Protein AF-A0A525CLW1-F1 (afdb_monomer)

Radius of gyration: 22.41 Å; Cα contacts (8 Å, |Δi|>4): 75; chains: 1; bounding box: 40×41×64 Å

Foldseek 3Di:
DVVVVVVVVVVVVVVPPPPPDPPVDDPPPPDPPPPDPPPDPFQPQLVVLQVVLVVCVVVLNLVSSLVSLVRSLVRGPDPVSVVVSVVSNVVSVVSVVVVD

Nearest PDB structures (foldseek):
  2vkj-assembly1_A  TM=9.587E-01  e=9.718E-02  Thermotoga maritima
  4ywf-assembly1_A  TM=8.964E-01  e=3.025E+00  Micromonospora maris
  7tut-assembly1_5  TM=6.851E-01  e=1.362E+00  Canis lupus
  3fp4-assembly1_A  TM=8.434E-01  e=4.943E+00  Saccharomyces cerevisiae
  5t0i-assembly1_V  TM=5.798E-01  e=3.216E+00  Homo sapiens

Solvent-accessible surface area (backbone atoms only — not comparable to full-atom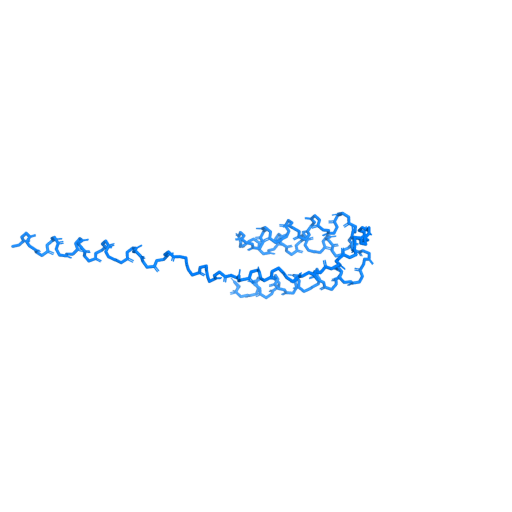 values): 5852 Å² total; per-residue (Å²): 126,70,70,66,55,57,52,53,53,55,54,57,59,62,67,70,68,78,76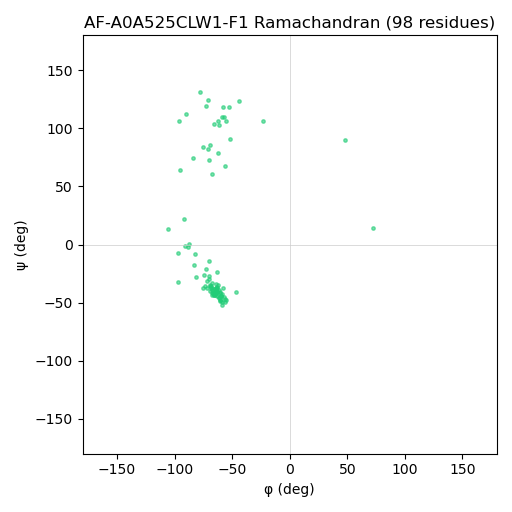,78,67,92,69,76,75,77,79,79,74,85,69,89,68,90,66,72,83,66,77,77,72,65,44,64,63,18,55,51,22,45,55,52,13,52,54,28,46,77,68,71,37,33,71,62,14,30,51,26,19,51,55,10,36,75,51,35,77,38,70,66,56,32,53,53,29,51,52,52,33,53,54,25,53,53,55,53,58,76,73,108

pLDDT: mean 77.62, std 20.99, range [40.72, 98.5]

Structure (mmCIF, N/CA/C/O backbone):
data_AF-A0A525CLW1-F1
#
_entry.id   AF-A0A525CLW1-F1
#
loop_
_atom_site.group_PDB
_atom_site.id
_atom_site.type_symbol
_atom_site.label_atom_id
_atom_site.label_alt_id
_atom_site.label_comp_id
_atom_site.label_asym_id
_atom_site.label_entity_id
_atom_site.label_seq_id
_atom_site.pdbx_PDB_ins_code
_atom_site.Cartn_x
_atom_site.Cartn_y
_atom_site.Cartn_z
_atom_site.occupancy
_atom_site.B_iso_or_equiv
_atom_site.auth_seq_id
_atom_site.auth_comp_id
_atom_site.auth_asym_id
_atom_site.auth_atom_id
_atom_site.pdbx_PDB_model_num
ATOM 1 N N . MET A 1 1 ? -20.708 31.327 44.377 1.00 54.00 1 MET A N 1
ATOM 2 C CA . MET A 1 1 ? -21.119 30.188 43.518 1.00 54.00 1 MET A CA 1
ATOM 3 C C . MET A 1 1 ? -21.006 30.453 42.010 1.00 54.00 1 MET A C 1
ATOM 5 O O . MET A 1 1 ? -20.913 29.490 41.269 1.00 54.00 1 MET A O 1
ATOM 9 N N . LYS A 1 2 ? -20.972 31.709 41.526 1.00 52.50 2 LYS A N 1
ATOM 10 C CA . LYS A 1 2 ? -20.829 32.026 40.084 1.00 52.50 2 LYS A CA 1
ATOM 11 C C . LYS A 1 2 ? -19.373 31.960 39.578 1.00 52.50 2 LYS A C 1
ATOM 13 O O . LYS A 1 2 ? -19.136 31.615 38.427 1.00 52.50 2 LYS A O 1
ATOM 18 N N . SER A 1 3 ? -18.401 32.213 40.459 1.00 55.00 3 SER A N 1
ATOM 19 C CA . SER A 1 3 ? -16.971 32.260 40.114 1.00 55.00 3 SER A CA 1
ATOM 20 C C . SER A 1 3 ? -16.362 30.894 39.763 1.00 55.00 3 SER A C 1
ATOM 22 O O . SER A 1 3 ? -15.464 30.848 38.931 1.00 55.00 3 SER A O 1
ATOM 24 N N . SER A 1 4 ? -16.875 29.790 40.328 1.00 56.25 4 SER A N 1
ATOM 25 C CA . SER A 1 4 ? -16.411 28.421 40.019 1.00 56.25 4 SER A CA 1
ATOM 26 C C . SER A 1 4 ? -16.885 27.910 38.655 1.00 56.25 4 SER A C 1
ATOM 28 O O . SER A 1 4 ? -16.230 27.068 38.049 1.00 56.25 4 SER A O 1
ATOM 30 N N . LEU A 1 5 ? -18.011 28.426 38.150 1.00 57.72 5 LEU A N 1
ATOM 31 C CA . LEU A 1 5 ? -18.559 28.016 36.854 1.00 57.72 5 LEU A CA 1
ATOM 32 C C . LEU A 1 5 ? -17.750 28.622 35.694 1.00 57.72 5 LEU A C 1
ATOM 34 O O . LEU A 1 5 ? -17.480 27.952 34.703 1.00 57.72 5 LEU A O 1
ATOM 38 N N . LEU A 1 6 ? -17.292 29.868 35.859 1.00 57.50 6 LEU A N 1
ATOM 39 C CA . LEU A 1 6 ? -16.428 30.555 34.893 1.00 57.50 6 LEU A CA 1
ATOM 40 C C . LEU A 1 6 ? -15.032 29.924 34.801 1.00 57.50 6 LEU A C 1
ATOM 42 O O . LEU A 1 6 ? -14.454 29.878 33.719 1.00 57.50 6 LEU A O 1
ATOM 46 N N . THR A 1 7 ? -14.506 29.393 35.910 1.00 61.03 7 THR A N 1
ATOM 47 C CA . THR A 1 7 ? -13.195 28.721 35.926 1.00 61.03 7 THR A CA 1
ATOM 48 C C . THR A 1 7 ? -13.239 27.368 35.219 1.00 61.03 7 THR A C 1
ATOM 50 O O . THR A 1 7 ? -12.307 27.036 34.494 1.00 61.03 7 THR A O 1
ATOM 53 N N . LEU A 1 8 ? -14.334 26.615 35.364 1.00 58.91 8 LEU A N 1
ATOM 54 C CA . LEU A 1 8 ? -14.519 25.336 34.671 1.00 58.91 8 LEU A CA 1
ATOM 55 C C . LEU A 1 8 ? -14.669 25.507 33.151 1.00 58.91 8 LEU A C 1
ATOM 57 O O . LEU A 1 8 ? -14.095 24.732 32.391 1.00 58.91 8 LEU A O 1
ATOM 61 N N . ILE A 1 9 ? -15.373 26.551 32.700 1.00 63.91 9 ILE A N 1
ATOM 62 C CA . ILE A 1 9 ? -15.522 26.855 31.266 1.00 63.91 9 ILE A CA 1
ATOM 63 C C . ILE A 1 9 ? -14.188 27.322 30.663 1.00 63.91 9 ILE A C 1
ATOM 65 O O . ILE A 1 9 ? -13.827 26.894 29.567 1.00 63.91 9 ILE A O 1
ATOM 69 N N . ALA A 1 10 ? -13.417 28.139 31.389 1.00 60.50 10 ALA A N 1
ATOM 70 C CA . ALA A 1 10 ? -12.089 28.566 30.948 1.00 60.50 10 ALA A CA 1
ATOM 71 C C . ALA A 1 10 ? -11.102 27.387 30.831 1.00 60.50 10 ALA A C 1
ATOM 73 O O . ALA A 1 10 ? -10.318 27.332 29.885 1.00 60.50 10 ALA A O 1
ATOM 74 N N . LEU A 1 11 ? -11.174 26.415 31.749 1.00 59.81 11 LEU A N 1
ATOM 75 C CA . LEU A 1 11 ? -10.329 25.218 31.713 1.00 59.81 11 LEU A CA 1
ATOM 76 C C . LEU A 1 11 ? -10.696 24.284 30.544 1.00 59.81 11 LEU A C 1
ATOM 78 O O . LEU A 1 11 ? -9.809 23.7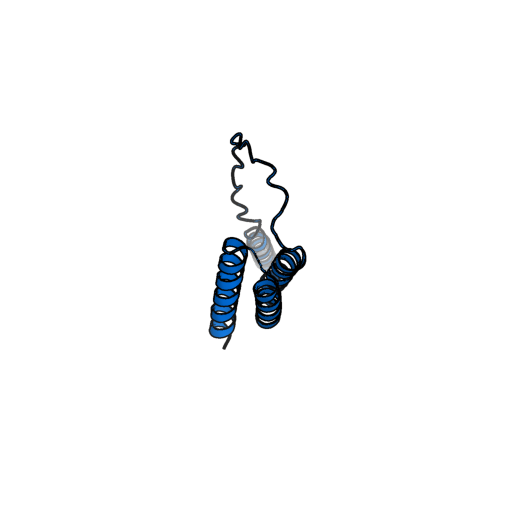07 29.920 1.00 59.81 11 LEU A O 1
ATOM 82 N N . ALA A 1 12 ? -11.986 24.184 30.202 1.00 60.22 12 ALA A N 1
ATOM 83 C CA . ALA A 1 12 ? -12.457 23.386 29.070 1.00 60.22 12 ALA A CA 1
ATOM 84 C C . ALA A 1 12 ? -12.039 23.970 27.706 1.00 60.22 12 ALA A C 1
ATOM 86 O O . ALA A 1 12 ? -11.703 23.209 26.801 1.00 60.22 12 ALA A O 1
ATOM 87 N N . LEU A 1 13 ? -11.991 25.302 27.560 1.00 58.31 13 LEU A N 1
ATOM 88 C CA . LEU A 1 13 ? -11.519 25.948 26.325 1.00 58.31 13 LEU A CA 1
ATOM 89 C C . LEU A 1 13 ? -10.000 25.824 26.113 1.00 58.31 13 LEU A C 1
ATOM 91 O O . LEU A 1 13 ? -9.553 25.734 24.968 1.00 58.31 13 LEU A O 1
ATOM 95 N N . LEU A 1 14 ? -9.199 25.786 27.185 1.00 58.00 14 LEU A N 1
ATOM 96 C CA . LEU A 1 14 ? -7.747 25.603 27.062 1.00 58.00 14 LEU A CA 1
ATOM 97 C C . LEU A 1 14 ? -7.363 24.186 26.599 1.00 58.00 14 LEU A C 1
ATOM 99 O O . LEU A 1 14 ? -6.337 24.020 25.942 1.00 58.00 14 LEU A O 1
ATOM 103 N N . ALA A 1 15 ? -8.187 23.173 26.885 1.00 57.84 15 ALA A N 1
ATOM 104 C CA . ALA A 1 15 ? -7.906 21.785 26.511 1.00 57.84 15 ALA A CA 1
ATOM 105 C C . ALA A 1 15 ? -8.067 21.504 25.000 1.00 57.84 15 ALA A C 1
ATOM 107 O O . ALA A 1 15 ? -7.474 20.560 24.483 1.00 57.84 15 ALA A O 1
ATOM 108 N N . SER A 1 16 ? -8.819 22.332 24.266 1.00 57.38 16 SER A N 1
ATOM 109 C CA . SER A 1 16 ? -9.058 22.155 22.823 1.00 57.38 16 SER A CA 1
ATOM 110 C C . SER A 1 16 ? -7.948 22.682 21.900 1.00 57.38 16 SER A C 1
ATOM 112 O O . SER A 1 16 ? -7.983 22.410 20.702 1.00 57.38 16 SER A O 1
ATOM 114 N N . ALA A 1 17 ? -6.946 23.404 22.414 1.00 58.16 17 ALA A N 1
ATOM 115 C CA . ALA A 1 17 ? -5.903 24.027 21.586 1.00 58.16 17 ALA A CA 1
ATOM 116 C C . ALA A 1 17 ? -4.679 23.124 21.299 1.00 58.16 17 ALA A C 1
ATOM 118 O O . ALA A 1 17 ? -3.776 23.528 20.572 1.00 58.16 17 ALA A O 1
ATOM 119 N N . GLY A 1 18 ? -4.635 21.903 21.846 1.00 54.53 18 GLY A N 1
ATOM 120 C CA . GLY A 1 18 ? -3.454 21.027 21.793 1.00 54.53 18 GLY A CA 1
ATOM 121 C C . GLY A 1 18 ? -3.360 20.046 20.617 1.00 54.53 18 GLY A C 1
ATOM 122 O O . GLY A 1 18 ? -2.384 19.310 20.541 1.00 54.53 18 GLY A O 1
ATOM 123 N N . LEU A 1 19 ? -4.341 19.997 19.708 1.00 56.31 19 LEU A N 1
ATOM 124 C CA . LEU A 1 19 ? -4.349 19.054 18.570 1.00 56.31 19 LEU A CA 1
ATOM 125 C C . LEU A 1 19 ? -4.039 19.716 17.216 1.00 56.31 19 LEU A C 1
ATOM 127 O O . LEU A 1 19 ? -4.213 19.096 16.166 1.00 56.31 19 LEU A O 1
ATOM 131 N N . ALA A 1 20 ? -3.543 20.957 17.220 1.00 55.41 20 ALA A N 1
ATOM 132 C CA . ALA A 1 20 ? -3.010 21.599 16.025 1.00 55.41 20 ALA A CA 1
ATOM 133 C C . ALA A 1 20 ? -1.688 20.928 15.606 1.00 55.41 20 ALA A C 1
ATOM 135 O O . ALA A 1 20 ? -0.604 21.354 15.979 1.00 55.41 20 ALA A O 1
ATOM 136 N N . GLY A 1 21 ? -1.818 19.846 14.838 1.00 49.25 21 GLY A N 1
ATOM 137 C CA . GLY A 1 21 ? -0.889 19.418 13.798 1.00 49.25 21 GLY A CA 1
ATOM 138 C C . GLY A 1 21 ? 0.594 19.397 14.158 1.00 49.25 21 GLY A C 1
ATOM 139 O O . GLY A 1 21 ? 1.334 20.305 13.788 1.00 49.25 21 GLY A O 1
ATOM 140 N N . CYS A 1 22 ? 1.065 18.259 14.672 1.00 55.06 22 CYS A N 1
ATOM 141 C CA . CYS A 1 22 ? 2.444 17.808 14.472 1.00 55.06 22 CYS A CA 1
ATOM 142 C C . CYS A 1 22 ? 2.679 17.451 12.990 1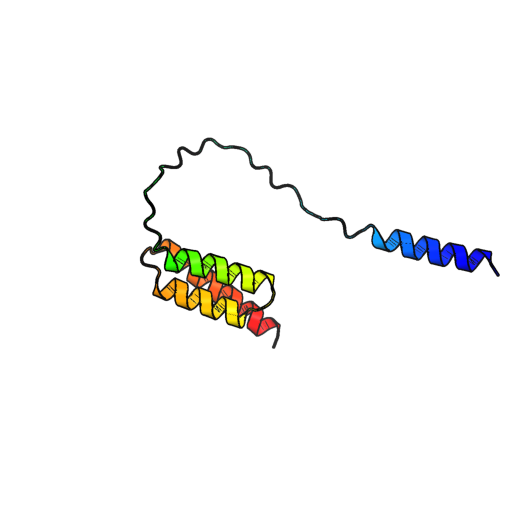.00 55.06 22 CYS A C 1
ATOM 144 O O . CYS A 1 22 ? 3.004 16.318 12.649 1.00 55.06 22 CYS A O 1
ATOM 146 N N . SER A 1 23 ? 2.506 18.420 12.091 1.00 56.19 23 SER A N 1
ATOM 147 C CA . SER A 1 23 ? 3.078 18.366 10.748 1.00 56.19 23 SER A CA 1
ATOM 148 C C . SER A 1 23 ? 4.503 18.877 10.896 1.00 56.19 23 SER A C 1
ATOM 150 O O . SER A 1 23 ? 4.795 20.032 10.592 1.00 56.19 23 SER A O 1
ATOM 152 N N . ALA A 1 24 ? 5.376 18.048 11.473 1.00 52.19 24 ALA A N 1
ATOM 153 C CA . ALA A 1 24 ? 6.808 18.283 11.412 1.00 52.19 24 ALA A CA 1
ATOM 154 C C . ALA A 1 24 ? 7.163 18.395 9.925 1.00 52.19 24 ALA A C 1
ATOM 156 O O . ALA A 1 24 ? 7.076 17.421 9.177 1.00 52.19 24 ALA A O 1
ATOM 157 N N . GLY A 1 25 ? 7.429 19.628 9.496 1.00 50.22 25 GLY A N 1
ATOM 158 C CA . GLY A 1 25 ? 7.716 19.973 8.118 1.00 50.22 25 GLY A CA 1
ATOM 159 C C . GLY A 1 25 ? 8.907 19.165 7.635 1.00 50.22 25 GLY A C 1
ATOM 160 O O . GLY A 1 25 ? 10.038 19.395 8.057 1.00 50.22 25 GLY A O 1
ATOM 161 N N . VAL A 1 26 ? 8.639 18.214 6.747 1.00 49.53 26 VAL A N 1
ATOM 162 C CA . VAL A 1 26 ? 9.661 17.583 5.921 1.00 49.53 26 VAL A CA 1
ATOM 163 C C . VAL A 1 26 ? 10.312 18.702 5.113 1.00 49.53 26 VAL A C 1
ATOM 165 O O . VAL A 1 26 ? 9.683 19.303 4.242 1.00 49.53 26 VAL A O 1
ATOM 168 N N . GLN A 1 27 ? 11.566 19.015 5.435 1.00 47.47 27 GLN A N 1
ATOM 169 C CA . GLN A 1 27 ? 12.425 19.813 4.572 1.00 47.47 27 GLN A CA 1
ATOM 170 C C . GLN A 1 27 ? 12.588 19.056 3.254 1.00 47.47 27 GLN A C 1
ATOM 172 O O . GLN A 1 27 ? 13.358 18.103 3.165 1.00 47.47 27 GLN A O 1
ATOM 177 N N . TYR A 1 28 ? 11.874 19.494 2.220 1.00 48.97 28 TYR A N 1
ATOM 178 C CA . TYR A 1 28 ? 12.250 19.205 0.843 1.00 48.97 28 TYR A CA 1
ATOM 179 C C . TYR A 1 28 ? 13.497 20.034 0.538 1.00 48.97 28 TYR A C 1
ATOM 181 O O . TYR A 1 28 ? 13.426 21.137 -0.001 1.00 48.97 28 TYR A O 1
ATOM 189 N N . THR A 1 29 ? 14.662 19.528 0.940 1.00 49.12 29 THR A N 1
ATOM 190 C CA . THR A 1 29 ? 15.913 19.947 0.322 1.00 49.12 29 THR A CA 1
ATOM 191 C C . THR A 1 29 ? 15.818 19.536 -1.142 1.00 49.12 29 THR A C 1
ATOM 193 O O . THR A 1 29 ? 15.847 18.354 -1.477 1.00 49.12 29 THR A O 1
ATOM 196 N N . GLY A 1 30 ? 15.621 20.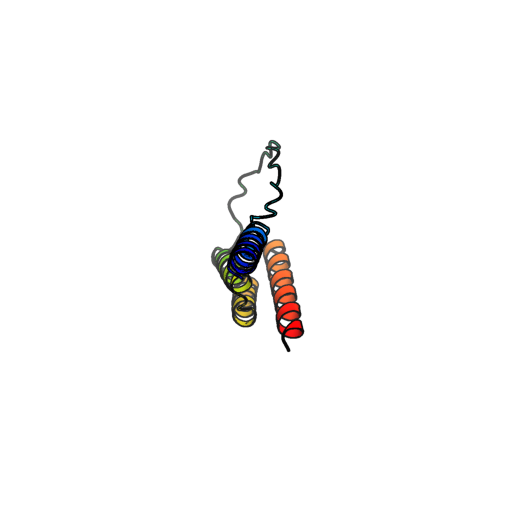532 -2.009 1.00 47.44 30 GLY A N 1
ATOM 197 C CA . GLY A 1 30 ? 15.718 20.405 -3.457 1.00 47.44 30 GLY A CA 1
ATOM 198 C C . GLY A 1 30 ? 17.139 20.007 -3.834 1.00 47.44 30 GLY A C 1
ATOM 199 O O . GLY A 1 30 ? 17.955 20.844 -4.204 1.00 47.44 30 GLY A O 1
ATOM 200 N N . GLY A 1 31 ? 17.444 18.723 -3.666 1.00 40.72 31 GLY A N 1
ATOM 201 C CA . GLY A 1 31 ? 18.583 18.073 -4.274 1.00 40.72 31 GLY A CA 1
ATOM 202 C C . GLY A 1 31 ? 18.268 17.911 -5.746 1.00 40.72 31 GLY A C 1
ATOM 203 O O . GLY A 1 31 ? 17.275 17.280 -6.102 1.00 40.72 31 GLY A O 1
ATOM 204 N N . ASN A 1 32 ? 19.104 18.530 -6.566 1.00 50.72 32 ASN A N 1
ATOM 205 C CA . ASN A 1 32 ? 19.163 18.390 -8.007 1.00 50.72 32 ASN A CA 1
ATOM 206 C C . ASN A 1 32 ? 19.260 16.892 -8.350 1.00 50.72 32 ASN A C 1
ATOM 208 O O . ASN A 1 32 ? 20.341 16.309 -8.324 1.00 50.72 32 ASN A O 1
ATOM 212 N N . GLN A 1 33 ? 18.117 16.242 -8.550 1.00 48.19 33 GLN A N 1
ATOM 213 C CA . GLN A 1 33 ? 18.060 14.925 -9.149 1.00 48.19 33 GLN A CA 1
ATOM 214 C C . GLN A 1 33 ? 17.775 15.182 -10.613 1.00 48.19 33 GLN A C 1
ATOM 216 O O . GLN A 1 33 ? 16.654 15.535 -10.981 1.00 48.19 33 GLN A O 1
ATOM 221 N N . ASP A 1 34 ? 18.812 14.999 -11.423 1.00 45.97 34 ASP A N 1
ATOM 222 C CA . ASP A 1 34 ? 18.708 14.591 -12.816 1.00 45.97 34 ASP A CA 1
ATOM 223 C C . ASP A 1 34 ? 17.922 13.270 -12.865 1.00 45.97 34 ASP A C 1
ATOM 225 O O . ASP A 1 34 ? 18.458 12.189 -13.101 1.00 45.97 34 ASP A O 1
ATOM 229 N N . ALA A 1 35 ? 16.633 13.340 -12.532 1.00 51.97 35 ALA A N 1
ATOM 230 C CA . ALA A 1 35 ? 15.695 12.251 -12.633 1.00 51.97 35 ALA A CA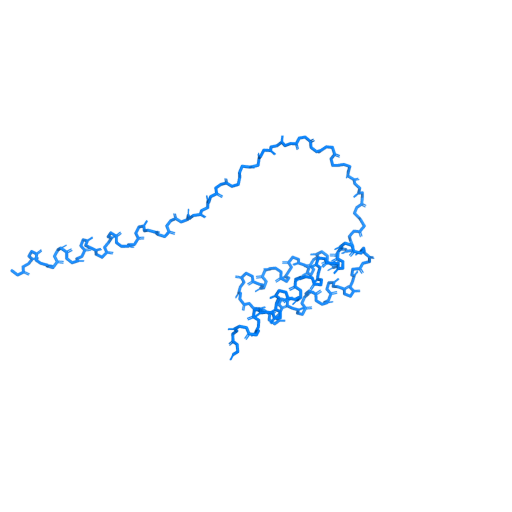 1
ATOM 231 C C . ALA A 1 35 ? 15.387 12.147 -14.117 1.00 51.97 35 ALA A C 1
ATOM 233 O O . ALA A 1 35 ? 14.453 12.765 -14.628 1.00 51.97 35 ALA A O 1
ATOM 234 N N . GLU A 1 36 ? 16.273 11.424 -14.798 1.00 47.34 36 GLU A N 1
ATOM 235 C CA . GLU A 1 36 ? 16.010 10.711 -16.030 1.00 47.34 36 GLU A CA 1
ATOM 236 C C . GLU A 1 36 ? 14.510 10.434 -16.109 1.00 47.34 36 GLU A C 1
ATOM 238 O O . GLU A 1 36 ? 13.959 9.641 -15.338 1.00 47.34 36 GLU A O 1
ATOM 243 N N . ILE A 1 37 ? 13.829 11.175 -16.986 1.00 52.00 37 ILE A N 1
ATOM 244 C CA . ILE A 1 37 ? 12.428 10.954 -17.324 1.00 52.00 37 ILE A CA 1
ATOM 245 C C . ILE A 1 37 ? 12.420 9.647 -18.122 1.00 52.00 37 ILE A C 1
ATOM 247 O O . ILE A 1 37 ? 12.303 9.629 -19.345 1.00 52.00 37 ILE A O 1
ATOM 251 N N . ALA A 1 38 ? 12.638 8.538 -17.420 1.00 49.19 38 ALA A N 1
ATOM 252 C CA . ALA A 1 38 ? 12.478 7.197 -17.921 1.00 49.19 38 ALA A CA 1
ATOM 253 C C . ALA A 1 38 ? 10.984 7.044 -18.201 1.00 49.19 38 ALA A C 1
ATOM 255 O O . ALA A 1 38 ? 10.168 6.964 -17.277 1.00 49.19 38 ALA A O 1
ATOM 256 N N . GLY A 1 39 ? 10.619 7.098 -19.484 1.00 48.47 39 GLY A N 1
ATOM 257 C CA . GLY A 1 39 ? 9.252 6.890 -19.951 1.00 48.47 39 GLY A CA 1
ATOM 258 C C . GLY A 1 39 ? 8.632 5.690 -19.233 1.00 48.47 39 GLY A C 1
ATOM 259 O O . GLY A 1 39 ? 9.214 4.609 -19.205 1.00 48.47 39 GLY A O 1
ATOM 260 N N . ALA A 1 40 ? 7.500 5.920 -18.569 1.00 49.78 40 ALA A N 1
ATOM 261 C CA . ALA A 1 40 ? 6.964 5.046 -17.533 1.00 49.78 40 ALA A CA 1
ATOM 262 C C . ALA A 1 40 ? 6.831 3.570 -17.976 1.00 49.78 40 ALA A C 1
ATOM 264 O O . ALA A 1 40 ? 5.996 3.273 -18.829 1.00 49.78 40 ALA A O 1
ATOM 265 N N . PRO A 1 41 ? 7.527 2.613 -17.327 1.00 55.38 41 PRO A N 1
ATOM 266 C CA . PRO A 1 41 ? 7.208 1.191 -17.422 1.00 55.38 41 PRO A CA 1
ATOM 267 C C . PRO A 1 41 ? 6.244 0.771 -16.297 1.00 55.38 41 PRO A C 1
ATOM 269 O O . PRO A 1 41 ? 6.199 -0.394 -15.896 1.00 55.38 41 PRO A O 1
ATOM 272 N N . TYR A 1 42 ? 5.505 1.721 -15.718 1.00 56.38 42 TYR A N 1
ATOM 273 C CA . TYR A 1 42 ? 4.461 1.417 -14.750 1.00 56.38 42 TYR A CA 1
ATOM 274 C C . TYR A 1 42 ? 3.160 1.225 -15.513 1.00 56.38 42 TYR A C 1
ATOM 276 O O . TYR A 1 42 ? 2.623 2.169 -16.086 1.00 56.38 42 TYR A O 1
ATOM 284 N N . HIS A 1 43 ? 2.658 -0.009 -15.527 1.00 73.56 43 HIS A N 1
ATOM 285 C CA . HIS A 1 43 ? 1.347 -0.291 -16.092 1.00 73.56 43 HIS A CA 1
ATOM 286 C C . HIS A 1 43 ? 0.312 0.564 -15.348 1.00 73.56 43 HIS A C 1
ATOM 288 O O . HIS A 1 43 ? 0.167 0.434 -14.131 1.00 73.56 43 HIS A O 1
ATOM 294 N N . GLU A 1 44 ? -0.372 1.453 -16.071 1.00 83.50 44 GLU A N 1
ATOM 295 C CA . GLU A 1 44 ? -1.303 2.453 -15.525 1.00 83.50 44 GLU A CA 1
ATOM 296 C C . GLU A 1 44 ? -2.275 1.861 -14.493 1.00 83.50 44 GLU A C 1
ATOM 298 O O . GLU A 1 44 ? -2.476 2.426 -13.417 1.00 83.50 44 GLU A O 1
ATOM 303 N N . HIS A 1 45 ? -2.782 0.654 -14.758 1.00 88.94 45 HIS A N 1
ATOM 304 C CA . HIS A 1 45 ? -3.671 -0.068 -13.852 1.00 88.94 45 HIS A CA 1
ATOM 305 C C . HIS A 1 45 ? -3.036 -0.404 -12.497 1.00 88.94 45 HIS A C 1
ATOM 307 O O . HIS A 1 45 ? -3.710 -0.300 -11.472 1.00 88.94 45 HIS A O 1
ATOM 313 N N . ALA A 1 46 ? -1.756 -0.782 -12.453 1.00 93.50 46 ALA A N 1
ATOM 314 C CA . ALA A 1 46 ? -1.064 -1.069 -11.198 1.00 93.50 46 ALA A CA 1
ATOM 315 C C . ALA A 1 46 ? -0.925 0.202 -10.350 1.00 93.50 46 ALA A C 1
ATOM 317 O O . ALA A 1 46 ? -1.231 0.193 -9.157 1.00 93.50 46 ALA A O 1
ATOM 318 N N . MET A 1 47 ? -0.554 1.317 -10.984 1.00 94.06 47 MET A N 1
ATOM 319 C CA . MET A 1 47 ? -0.413 2.603 -10.301 1.00 94.06 47 MET A CA 1
ATOM 320 C C . MET A 1 47 ? -1.765 3.143 -9.812 1.00 94.06 47 MET A C 1
ATOM 322 O O . MET A 1 47 ? -1.887 3.592 -8.673 1.00 94.06 47 MET A O 1
ATOM 326 N N . GLN A 1 48 ? -2.808 3.054 -10.639 1.00 95.50 48 GLN A N 1
ATOM 327 C CA . GLN A 1 48 ? -4.157 3.477 -10.266 1.00 95.50 48 GLN A CA 1
ATOM 328 C C . GLN A 1 48 ? -4.678 2.694 -9.055 1.00 95.50 48 GLN A C 1
ATOM 330 O O . GLN A 1 48 ? -5.230 3.282 -8.122 1.00 95.50 48 GLN A O 1
ATOM 335 N N . ASN A 1 49 ? -4.478 1.374 -9.044 1.00 97.00 49 ASN A N 1
ATOM 336 C CA . ASN A 1 49 ? -4.894 0.529 -7.930 1.00 97.00 49 ASN A CA 1
ATOM 337 C C . ASN A 1 49 ? -4.059 0.772 -6.666 1.00 97.00 49 ASN A C 1
ATOM 339 O O . ASN A 1 49 ? -4.626 0.774 -5.575 1.00 97.00 49 ASN A O 1
ATOM 343 N N . LEU A 1 50 ? -2.759 1.065 -6.792 1.00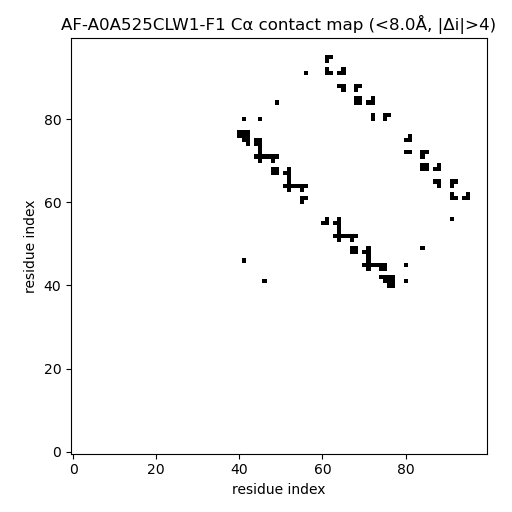 97.12 50 LEU A N 1
ATOM 344 C CA . LEU A 1 50 ? -1.925 1.495 -5.666 1.00 97.12 50 LEU A CA 1
ATOM 345 C C . LEU A 1 50 ? -2.477 2.780 -5.026 1.00 97.12 50 LEU A C 1
ATOM 347 O O . LEU A 1 50 ? -2.669 2.853 -3.812 1.00 97.12 50 LEU A O 1
ATOM 351 N N . LEU A 1 51 ? -2.781 3.792 -5.841 1.00 97.44 51 LEU A N 1
ATOM 352 C CA . LEU A 1 51 ? -3.330 5.059 -5.355 1.00 97.44 51 LEU A CA 1
ATOM 353 C C . LEU A 1 51 ? -4.695 4.871 -4.688 1.00 97.44 51 LEU A C 1
ATOM 355 O O . LEU A 1 51 ? -4.946 5.428 -3.617 1.00 97.44 51 LEU A O 1
ATOM 359 N N . LEU A 1 52 ? -5.579 4.082 -5.300 1.00 98.06 52 LEU A N 1
ATOM 360 C CA . LEU A 1 52 ? -6.904 3.825 -4.747 1.00 98.06 52 LEU A CA 1
ATOM 361 C C . LEU A 1 52 ? -6.832 3.013 -3.446 1.00 98.06 52 LEU A C 1
ATOM 363 O O . LEU A 1 52 ? -7.514 3.357 -2.481 1.00 98.06 52 LEU A O 1
ATOM 367 N N . GLY A 1 53 ? -5.967 1.998 -3.384 1.00 98.19 53 GLY A N 1
ATOM 368 C CA . GLY A 1 53 ? -5.737 1.213 -2.173 1.00 98.19 53 GLY A CA 1
ATOM 369 C C . GLY A 1 53 ? -5.235 2.076 -1.013 1.00 98.19 53 GLY A C 1
ATOM 370 O O . GLY A 1 53 ? -5.793 2.015 0.080 1.00 98.19 53 GLY A O 1
ATOM 371 N N . ARG A 1 54 ? -4.283 2.988 -1.260 1.00 98.19 54 ARG A N 1
ATOM 372 C CA . ARG A 1 54 ? -3.800 3.942 -0.241 1.00 98.19 54 ARG A CA 1
ATOM 373 C C . ARG A 1 54 ? -4.891 4.890 0.260 1.00 98.19 54 ARG A C 1
ATOM 375 O O . ARG A 1 54 ? -4.922 5.220 1.443 1.00 98.19 54 ARG A O 1
ATOM 382 N N . ARG A 1 55 ? -5.830 5.299 -0.601 1.00 98.50 55 ARG A N 1
ATOM 383 C CA . ARG A 1 55 ? -7.002 6.082 -0.167 1.00 98.50 55 ARG A CA 1
ATOM 384 C C . ARG A 1 55 ? -7.913 5.271 0.751 1.00 98.50 55 ARG A C 1
ATOM 386 O O . ARG A 1 55 ? -8.379 5.807 1.750 1.00 98.50 55 ARG A O 1
ATOM 393 N N . TYR A 1 56 ? -8.148 3.994 0.451 1.00 98.44 56 TYR A N 1
ATOM 394 C CA . TYR A 1 56 ? -8.923 3.124 1.339 1.00 98.44 56 TYR A CA 1
ATOM 395 C C . TYR A 1 56 ? -8.203 2.843 2.663 1.00 98.44 56 TYR A C 1
ATOM 397 O O . TYR A 1 56 ? -8.860 2.871 3.702 1.00 98.44 56 TYR A O 1
ATOM 405 N N . MET A 1 57 ? -6.873 2.687 2.658 1.00 97.25 57 MET A N 1
ATOM 406 C CA . MET A 1 57 ? -6.061 2.608 3.884 1.00 97.25 57 MET A CA 1
ATOM 407 C C . MET A 1 57 ? -6.273 3.830 4.777 1.00 97.25 57 MET A C 1
ATOM 409 O O . MET A 1 57 ? -6.573 3.686 5.958 1.00 97.25 57 MET A O 1
ATOM 413 N N . ALA A 1 58 ? -6.178 5.033 4.204 1.00 97.44 58 ALA A N 1
ATOM 414 C CA . ALA A 1 58 ? -6.374 6.282 4.939 1.00 97.44 58 ALA A CA 1
ATOM 415 C C . ALA A 1 58 ? -7.800 6.435 5.506 1.00 97.44 58 ALA A C 1
ATOM 417 O O . ALA A 1 58 ? -8.004 7.155 6.477 1.00 97.44 58 ALA A O 1
ATOM 418 N N . GLN A 1 59 ? -8.784 5.746 4.919 1.00 97.69 59 GLN A N 1
ATOM 419 C CA . GLN A 1 59 ? -10.170 5.694 5.398 1.00 97.69 59 GLN A CA 1
ATOM 420 C C . GLN A 1 59 ? -10.421 4.578 6.428 1.00 97.69 59 GLN A C 1
ATOM 422 O O . GLN A 1 59 ? -11.562 4.394 6.841 1.00 97.69 59 GLN A O 1
ATOM 427 N N . GLY A 1 60 ? -9.408 3.787 6.800 1.00 96.44 60 GLY A N 1
ATOM 428 C CA . GLY A 1 60 ? -9.571 2.624 7.680 1.00 96.44 60 GLY A CA 1
ATOM 429 C C . GLY A 1 60 ? -10.281 1.432 7.023 1.00 96.44 60 GLY A C 1
ATOM 430 O O . GLY A 1 60 ? -10.735 0.514 7.698 1.00 96.44 60 GLY A O 1
ATOM 431 N N . ARG A 1 61 ? -10.410 1.425 5.692 1.00 97.62 61 ARG A N 1
ATOM 432 C CA . ARG A 1 61 ? -11.117 0.386 4.925 1.00 97.62 61 ARG A CA 1
ATOM 433 C C . ARG A 1 61 ? -10.130 -0.664 4.414 1.00 97.62 61 ARG A C 1
ATOM 435 O O . ARG A 1 61 ? -9.932 -0.807 3.208 1.00 97.62 61 ARG A O 1
ATOM 442 N N . TYR A 1 62 ? -9.499 -1.383 5.340 1.00 97.38 62 TYR A N 1
ATOM 443 C CA . TYR A 1 62 ? -8.333 -2.236 5.067 1.00 97.38 62 TYR A CA 1
ATOM 444 C C . TYR A 1 62 ? -8.615 -3.416 4.127 1.00 97.38 62 TYR A C 1
ATOM 446 O O . TYR A 1 62 ? -7.803 -3.700 3.253 1.00 97.38 62 TYR A O 1
ATOM 454 N N . GLU A 1 63 ? -9.784 -4.051 4.225 1.00 96.56 63 GLU A N 1
ATOM 455 C CA . GLU A 1 63 ? -10.166 -5.156 3.325 1.00 96.56 63 GLU A CA 1
ATOM 456 C C . GLU A 1 63 ? -10.296 -4.681 1.864 1.00 96.56 63 GLU A C 1
ATOM 458 O O . GLU A 1 63 ? -9.829 -5.334 0.932 1.00 96.56 63 GLU A O 1
ATOM 463 N N . LEU A 1 64 ? -10.854 -3.483 1.653 1.00 97.62 64 LEU A N 1
ATOM 464 C CA . LEU A 1 64 ? -10.962 -2.883 0.318 1.00 97.62 64 LEU A CA 1
ATOM 465 C C . LEU A 1 64 ? -9.616 -2.384 -0.199 1.00 97.62 64 LEU A C 1
ATOM 467 O O . LEU A 1 64 ? -9.342 -2.479 -1.393 1.00 97.62 64 LEU A O 1
ATOM 471 N N . ALA A 1 65 ? -8.766 -1.854 0.681 1.00 98.19 65 ALA A N 1
ATOM 472 C CA . ALA A 1 65 ? -7.400 -1.509 0.315 1.00 98.19 65 ALA A CA 1
ATOM 473 C C . ALA A 1 65 ? -6.635 -2.742 -0.179 1.00 98.19 65 ALA A C 1
ATOM 475 O O . ALA A 1 65 ? -6.055 -2.710 -1.265 1.00 98.19 65 ALA A O 1
ATOM 476 N N . ARG A 1 66 ? -6.723 -3.847 0.571 1.00 98.06 66 ARG A N 1
ATOM 477 C CA . ARG A 1 66 ? -6.117 -5.136 0.237 1.00 98.06 66 ARG A CA 1
ATOM 478 C C . ARG A 1 66 ? -6.562 -5.639 -1.130 1.00 98.06 66 ARG A C 1
ATOM 480 O O . ARG A 1 66 ? -5.719 -6.015 -1.940 1.00 98.06 66 ARG A O 1
ATOM 487 N N . GLU A 1 67 ? -7.863 -5.599 -1.414 1.00 98.12 67 GLU A N 1
ATOM 488 C CA . GLU A 1 67 ? -8.407 -5.968 -2.725 1.00 98.12 67 GLU A CA 1
ATOM 489 C C . GLU A 1 67 ? -7.753 -5.157 -3.855 1.00 98.12 67 GLU A C 1
ATOM 491 O O . GLU A 1 67 ? -7.276 -5.728 -4.837 1.00 98.12 67 GLU A O 1
ATOM 496 N N . ARG A 1 68 ? -7.657 -3.828 -3.707 1.00 98.19 68 ARG A N 1
ATOM 497 C CA . ARG A 1 68 ? -7.029 -2.976 -4.730 1.00 98.19 68 ARG A CA 1
ATOM 498 C C . ARG A 1 68 ? -5.553 -3.275 -4.896 1.00 98.19 68 ARG A C 1
ATOM 500 O O . ARG A 1 68 ? -5.098 -3.383 -6.030 1.00 98.19 68 ARG A O 1
ATOM 507 N N . PHE A 1 69 ? -4.810 -3.471 -3.813 1.00 98.25 69 PHE A N 1
ATOM 508 C CA . PHE A 1 69 ? -3.398 -3.825 -3.922 1.00 98.25 69 PHE A CA 1
ATOM 509 C C . PHE A 1 69 ? -3.186 -5.176 -4.613 1.00 98.25 69 PHE A C 1
ATOM 511 O O . PHE A 1 69 ? -2.280 -5.288 -5.434 1.00 98.25 69 PHE A O 1
ATOM 518 N N . LEU A 1 70 ? -4.056 -6.165 -4.388 1.00 98.06 70 LEU A N 1
ATOM 519 C CA . LEU A 1 70 ? -4.007 -7.447 -5.100 1.00 98.06 70 LEU A CA 1
ATOM 520 C C . LEU A 1 70 ? -4.306 -7.298 -6.598 1.00 98.06 70 LEU A C 1
ATOM 522 O O . LEU A 1 70 ? -3.585 -7.863 -7.422 1.00 98.06 70 LEU A O 1
ATOM 526 N N . ILE A 1 71 ? -5.314 -6.500 -6.967 1.00 97.44 71 ILE A N 1
ATOM 527 C CA . ILE A 1 71 ? -5.613 -6.191 -8.377 1.00 97.44 71 ILE A CA 1
ATOM 528 C C . ILE A 1 71 ? -4.421 -5.477 -9.026 1.00 97.44 71 ILE A C 1
ATOM 530 O O . ILE A 1 71 ? -3.998 -5.833 -10.127 1.00 97.44 71 ILE A O 1
ATOM 534 N N . GLY A 1 72 ? -3.843 -4.494 -8.332 1.00 95.88 72 GLY A N 1
ATOM 535 C CA . GLY A 1 72 ? -2.649 -3.798 -8.795 1.00 95.88 72 GLY A CA 1
ATOM 536 C C . GLY A 1 72 ? -1.467 -4.747 -8.974 1.00 95.88 72 GLY A C 1
ATOM 537 O O . GLY A 1 72 ? -0.754 -4.646 -9.969 1.00 95.88 72 GLY A O 1
ATOM 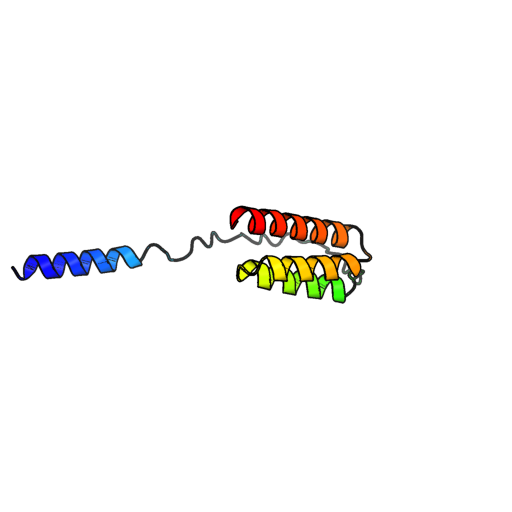538 N N . LEU A 1 73 ? -1.272 -5.688 -8.044 1.00 96.19 73 LEU A N 1
ATOM 539 C CA . LEU A 1 73 ? -0.174 -6.657 -8.070 1.00 96.19 73 LEU A CA 1
ATOM 540 C C . LEU A 1 73 ? -0.297 -7.604 -9.266 1.00 96.19 73 LEU A C 1
ATOM 542 O O . LEU A 1 73 ? 0.703 -7.882 -9.926 1.00 96.19 73 LEU A O 1
ATOM 546 N N . ALA A 1 74 ? -1.519 -8.044 -9.575 1.00 95.56 74 ALA A N 1
ATOM 547 C CA . ALA A 1 74 ? -1.808 -8.851 -10.756 1.00 95.56 74 ALA A CA 1
ATOM 548 C C . ALA A 1 74 ? -1.537 -8.089 -12.068 1.00 95.56 74 ALA A C 1
ATOM 550 O O . ALA A 1 74 ? -1.086 -8.688 -13.041 1.00 95.56 74 ALA A O 1
ATOM 551 N N . ALA A 1 75 ? -1.768 -6.772 -12.089 1.00 93.50 75 ALA A N 1
ATOM 552 C CA . ALA A 1 75 ? -1.500 -5.915 -13.246 1.00 93.50 75 ALA A CA 1
ATOM 553 C C . ALA A 1 75 ? -0.034 -5.451 -13.351 1.00 93.50 75 ALA A C 1
ATOM 555 O O . ALA A 1 75 ? 0.399 -4.976 -14.401 1.00 93.50 75 ALA A O 1
ATOM 556 N N . ALA A 1 76 ? 0.751 -5.538 -12.277 1.00 93.44 76 ALA A N 1
ATOM 557 C CA . ALA A 1 76 ? 2.117 -5.037 -12.258 1.00 93.44 76 ALA A CA 1
ATOM 558 C C . ALA A 1 76 ? 3.041 -5.908 -13.122 1.00 93.44 76 ALA A C 1
ATOM 560 O O . ALA A 1 76 ? 3.181 -7.109 -12.904 1.00 93.44 76 ALA A O 1
ATOM 561 N N . GLN A 1 77 ? 3.731 -5.289 -14.080 1.00 88.88 77 GLN A N 1
ATOM 562 C CA . GLN A 1 77 ? 4.744 -5.962 -14.905 1.00 88.88 77 GLN A CA 1
ATOM 563 C C . GLN A 1 77 ? 6.162 -5.714 -14.370 1.00 88.88 77 GLN A C 1
ATOM 565 O O . GLN A 1 77 ? 7.017 -6.595 -14.427 1.00 88.88 77 GLN A O 1
ATOM 570 N N . ASN A 1 78 ? 6.387 -4.538 -13.778 1.00 88.44 78 ASN A N 1
ATOM 571 C CA . ASN A 1 78 ? 7.665 -4.138 -13.207 1.00 88.44 78 ASN A CA 1
ATOM 572 C C . ASN A 1 78 ? 7.905 -4.808 -11.825 1.00 88.44 78 ASN A C 1
ATOM 574 O O . ASN A 1 78 ? 7.021 -4.731 -10.963 1.00 88.44 78 ASN A O 1
ATOM 578 N N . PRO A 1 79 ? 9.082 -5.425 -11.578 1.00 92.00 79 PRO A N 1
ATOM 579 C CA . PRO A 1 79 ? 9.406 -6.077 -10.303 1.00 92.00 79 PRO A CA 1
ATOM 580 C C . PRO A 1 79 ? 9.329 -5.159 -9.079 1.00 92.00 79 PRO A C 1
ATOM 582 O O . PRO A 1 79 ? 8.860 -5.581 -8.024 1.00 92.00 79 PRO A O 1
ATOM 585 N N . GLU A 1 80 ? 9.736 -3.900 -9.219 1.00 92.06 80 GLU A N 1
ATOM 586 C CA . GLU A 1 80 ? 9.690 -2.914 -8.140 1.00 92.06 80 GLU A CA 1
ATOM 587 C C . GLU A 1 80 ? 8.246 -2.575 -7.765 1.00 92.06 80 GLU A C 1
ATOM 589 O O . GLU A 1 80 ? 7.886 -2.561 -6.590 1.00 92.06 80 GLU A O 1
ATOM 594 N N . MET A 1 81 ? 7.372 -2.413 -8.762 1.00 93.56 81 MET A N 1
ATOM 595 C CA . MET A 1 81 ? 5.944 -2.202 -8.515 1.00 93.56 81 MET A CA 1
ATOM 596 C C . MET A 1 81 ? 5.310 -3.414 -7.817 1.00 93.56 81 MET A C 1
ATOM 598 O O . MET A 1 81 ? 4.544 -3.245 -6.869 1.00 93.56 81 MET A O 1
ATOM 602 N N . LYS A 1 82 ? 5.675 -4.641 -8.219 1.00 95.56 82 LYS A N 1
ATOM 603 C CA . LYS A 1 82 ? 5.231 -5.861 -7.523 1.00 95.56 82 LYS A CA 1
ATOM 604 C C . LYS A 1 82 ? 5.682 -5.875 -6.063 1.00 95.56 82 LYS A C 1
ATOM 606 O O . LYS A 1 82 ? 4.884 -6.196 -5.188 1.00 95.56 82 LYS A O 1
ATOM 611 N N . ARG A 1 83 ? 6.938 -5.504 -5.796 1.00 97.12 83 ARG A N 1
ATOM 612 C CA . ARG A 1 83 ? 7.495 -5.427 -4.440 1.00 97.12 83 ARG A CA 1
ATOM 613 C C . ARG A 1 83 ? 6.726 -4.425 -3.579 1.00 97.12 83 ARG A C 1
ATOM 615 O O . ARG A 1 83 ? 6.333 -4.771 -2.469 1.00 97.12 83 ARG A O 1
ATOM 622 N N . ILE A 1 84 ? 6.479 -3.222 -4.098 1.00 96.56 84 ILE A N 1
ATOM 623 C CA . ILE A 1 84 ? 5.707 -2.181 -3.404 1.00 96.56 84 ILE A CA 1
ATOM 624 C C . ILE A 1 84 ? 4.301 -2.693 -3.079 1.00 96.56 84 ILE A C 1
ATOM 626 O O . ILE A 1 84 ? 3.888 -2.665 -1.925 1.00 96.56 84 ILE A O 1
ATOM 630 N N . LEU A 1 85 ? 3.575 -3.217 -4.067 1.00 97.75 85 LEU A N 1
ATOM 631 C CA . LEU A 1 85 ? 2.205 -3.695 -3.867 1.00 97.75 85 LEU A CA 1
ATOM 632 C C . LEU A 1 85 ? 2.128 -4.878 -2.895 1.00 97.75 85 LEU A C 1
ATOM 634 O O . LEU A 1 85 ? 1.209 -4.935 -2.083 1.00 97.75 85 LEU A O 1
ATOM 638 N N . ALA A 1 86 ? 3.101 -5.791 -2.921 1.00 98.31 86 ALA A N 1
ATOM 639 C CA . ALA A 1 86 ? 3.175 -6.885 -1.956 1.00 98.31 86 ALA A CA 1
ATOM 640 C C . ALA A 1 86 ? 3.376 -6.379 -0.515 1.00 98.31 86 ALA A C 1
ATOM 642 O O . ALA A 1 86 ? 2.738 -6.889 0.406 1.00 98.31 86 ALA A O 1
ATOM 643 N N . GLN A 1 87 ? 4.208 -5.350 -0.316 1.00 98.44 87 GLN A N 1
ATOM 644 C CA . GLN A 1 87 ? 4.383 -4.716 0.996 1.00 98.44 87 GLN A CA 1
ATOM 645 C C . GLN A 1 87 ? 3.091 -4.056 1.488 1.00 98.44 87 GLN A C 1
ATOM 647 O O . GLN A 1 87 ? 2.741 -4.186 2.658 1.00 98.44 87 GLN A O 1
ATOM 652 N N . GLU A 1 88 ? 2.356 -3.392 0.597 1.00 98.25 88 GLU A N 1
ATOM 653 C CA . GLU A 1 88 ? 1.075 -2.761 0.930 1.00 98.25 88 GLU A CA 1
ATOM 654 C C . GLU A 1 88 ? 0.003 -3.804 1.311 1.00 98.25 88 GLU A C 1
ATOM 656 O O . GLU A 1 88 ? -0.752 -3.594 2.262 1.00 98.25 88 GLU A O 1
ATOM 661 N N . VAL A 1 89 ? -0.031 -4.966 0.638 1.00 98.44 89 VAL A N 1
ATOM 662 C CA . VAL A 1 89 ? -0.896 -6.102 1.024 1.00 98.44 89 VAL A CA 1
ATOM 663 C C . VAL A 1 89 ? -0.547 -6.599 2.425 1.00 98.44 89 VAL A C 1
ATOM 665 O O . VAL A 1 89 ? -1.441 -6.733 3.259 1.00 98.44 89 VAL A O 1
ATOM 668 N N . GLN A 1 90 ? 0.738 -6.817 2.714 1.00 98.12 90 GLN A N 1
ATOM 669 C CA . GLN A 1 90 ? 1.179 -7.246 4.042 1.00 98.12 90 GLN A CA 1
ATOM 670 C C . GLN A 1 90 ? 0.811 -6.214 5.121 1.00 98.12 90 GLN A C 1
ATOM 672 O O . GLN A 1 90 ? 0.359 -6.580 6.206 1.00 98.12 90 GLN A O 1
ATOM 677 N N . GLY A 1 91 ? 0.963 -4.922 4.815 1.00 97.38 91 GLY A N 1
ATOM 678 C CA . GLY A 1 91 ? 0.513 -3.830 5.674 1.00 97.38 91 GLY A CA 1
ATOM 679 C C . GLY A 1 91 ? -0.983 -3.912 5.982 1.00 97.38 91 GLY A C 1
ATOM 680 O O . GLY A 1 91 ? -1.374 -3.811 7.144 1.00 97.38 91 GLY A O 1
ATOM 681 N N . CYS A 1 92 ? -1.818 -4.164 4.969 1.00 96.94 92 CYS A N 1
ATOM 682 C CA . CYS A 1 92 ? -3.254 -4.372 5.165 1.00 96.94 92 CYS A CA 1
ATOM 683 C C . CYS A 1 92 ? -3.545 -5.579 6.058 1.00 96.94 92 CYS A C 1
ATO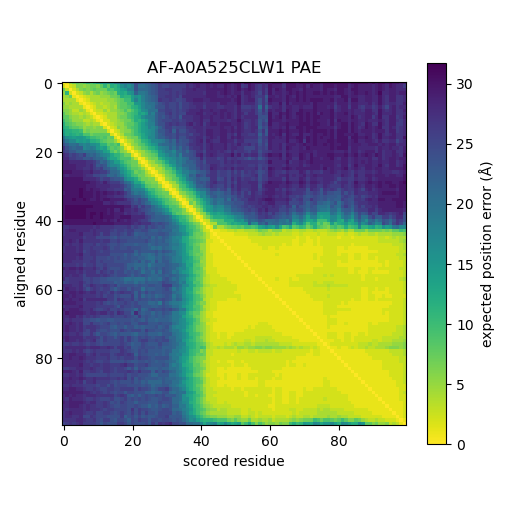M 685 O O . CYS A 1 92 ? -4.362 -5.463 6.967 1.00 96.94 92 CYS A O 1
ATOM 687 N N . ASP A 1 93 ? -2.882 -6.713 5.821 1.00 97.12 93 ASP A N 1
ATOM 688 C CA . ASP A 1 93 ? -3.108 -7.945 6.584 1.00 97.12 93 ASP A CA 1
ATOM 689 C C . ASP A 1 93 ? -2.835 -7.736 8.079 1.00 97.12 93 ASP A C 1
ATOM 691 O O . ASP A 1 93 ? -3.640 -8.147 8.915 1.00 97.12 93 ASP A O 1
ATOM 695 N N . MET A 1 94 ? -1.756 -7.026 8.425 1.00 97.12 94 MET A N 1
ATOM 696 C CA . MET A 1 94 ? -1.457 -6.671 9.818 1.00 97.12 94 MET A CA 1
ATOM 697 C C . MET A 1 94 ? -2.532 -5.766 10.430 1.00 97.12 94 MET A C 1
ATOM 699 O O . MET A 1 94 ? -2.931 -5.974 11.574 1.00 97.12 94 MET A O 1
ATOM 703 N N . MET A 1 95 ? -3.032 -4.783 9.674 1.00 96.06 95 MET A N 1
ATOM 704 C CA . MET A 1 95 ? -4.086 -3.883 10.157 1.00 96.06 95 MET A CA 1
ATOM 705 C C . MET A 1 95 ? -5.428 -4.594 10.334 1.00 96.06 95 MET A C 1
ATOM 707 O O . MET A 1 95 ? -6.156 -4.302 11.277 1.00 96.06 95 MET A O 1
ATOM 711 N N . VAL A 1 96 ? -5.771 -5.529 9.447 1.00 92.62 96 VAL A N 1
ATOM 712 C CA . VAL A 1 96 ? -6.980 -6.352 9.586 1.00 92.62 96 VAL A CA 1
ATOM 713 C C . VAL A 1 96 ? -6.870 -7.248 10.815 1.00 92.62 96 VAL A C 1
ATOM 715 O O . VAL A 1 96 ? -7.830 -7.361 11.571 1.00 92.62 96 VAL A O 1
ATOM 718 N N . GLN A 1 97 ? -5.709 -7.868 11.035 1.00 94.31 97 GLN A N 1
ATOM 719 C CA . GLN A 1 97 ? -5.475 -8.720 12.201 1.00 94.31 97 GLN A CA 1
ATOM 720 C C . GLN A 1 97 ? -5.540 -7.941 13.515 1.00 94.31 97 GLN A C 1
ATOM 722 O O . GLN A 1 97 ? -6.099 -8.453 14.473 1.00 94.31 97 GLN A O 1
ATOM 727 N N . SER A 1 98 ? -5.025 -6.710 13.567 1.00 92.88 98 SER A N 1
ATOM 728 C CA . SER A 1 98 ? -5.046 -5.902 14.795 1.00 92.88 98 SER A CA 1
ATOM 729 C C . SER A 1 98 ? -6.436 -5.396 15.199 1.00 92.88 98 SER A C 1
ATOM 731 O O . SER A 1 98 ? -6.609 -4.932 16.324 1.00 92.88 98 SER A O 1
ATOM 733 N N . GLN A 1 99 ? -7.419 -5.469 14.299 1.00 84.62 99 GLN A N 1
ATOM 734 C CA . GLN A 1 99 ? -8.813 -5.088 14.554 1.00 84.62 99 GLN A CA 1
ATOM 735 C C . GLN A 1 99 ? -9.728 -6.263 14.907 1.00 84.62 99 GLN A C 1
ATOM 737 O O . GLN A 1 99 ? -10.898 -6.033 15.217 1.00 84.62 99 GLN A O 1
ATOM 742 N N . ARG A 1 100 ? -9.232 -7.498 14.810 1.00 73.88 100 ARG A N 1
ATOM 743 C CA . ARG A 1 100 ? -9.969 -8.715 15.165 1.00 73.88 100 ARG A CA 1
ATOM 744 C C . ARG A 1 100 ? -9.647 -9.124 16.593 1.00 73.88 100 ARG A C 1
ATOM 746 O O . ARG A 1 100 ? -10.593 -9.584 17.265 1.00 73.88 100 ARG A O 1
#

Mean predicted aligned error: 15.75 Å

Secondary structure (DSSP, 8-state):
--HHHHHHHHHHHHHGGGGS---------------------S-HHHHHHHHHHHHHHHTT-HHHHHHHHHHHHHH--SHHHHHHHHHHHHHHHHHHHHT-

Sequence (100 aa):
MKSSLLTLIALALLASAGLAGCSAGVQYTGGNQDAEIAGAPYHEHAMQNLLLGRRYMAQGRYELARERFLIGLAAAQNPEMKRILAQEVQGCDMMVQSQR